Protein AF-A0A2V6Y788-F1 (afdb_monomer_lite)

Foldseek 3Di:
DDAQALQWEWDDDPPDIDRPVVLPSHADHPLLVCLLVPFFQPDFQFADPVVRDTDGLVQADADPVNSATRAHPPPRHRGSVSNLVCSLVPPRRDNVSSVVSVVVSNVVSVVSVVVNVVVVVVVVVVVVVVVVVVVVVVVVVVVD

Secondary structure (DSSP, 8-state):
-PPPPTT--EEEETTEEEEGGGS-TTPPPHHHHHHHHHHSTTS--EEETTTTEEE-GGGSB--TTSS--SB-TTT--B-HHHHHHHHHH-SSS-HHHHHHHHHHHHHHHHHHHHHHHHHHHHHHHHHHHHHHHHHHHHHHHH--

Sequence (144 aa):
MQWITPDDTLAFEGNQVFHLDCNRPRDLSPEERVLLSKYCGGHAVAVCRGCVQDFRQFELGSDSLGNRSHFCPRCRADLTAHLREHLYSCVIVPSQIRVRARAAREAAKRLVKKSSQLRDLADVLMREAEASVAALRETMRRTA

Structure (mmCIF, N/CA/C/O backbone):
data_AF-A0A2V6Y788-F1
#
_entry.id   AF-A0A2V6Y788-F1
#
loop_
_atom_site.group_PDB
_atom_site.id
_atom_site.type_symbol
_atom_site.label_atom_id
_atom_site.label_alt_id
_atom_site.label_comp_id
_atom_site.label_asym_id
_atom_site.label_entity_id
_atom_site.label_seq_id
_atom_site.pdbx_PDB_ins_code
_atom_site.Cartn_x
_atom_site.Cartn_y
_atom_site.Cartn_z
_atom_site.occupancy
_atom_site.B_iso_or_equiv
_atom_site.auth_seq_id
_atom_site.auth_comp_id
_atom_site.auth_asym_id
_atom_site.auth_atom_id
_atom_site.pdbx_PDB_model_num
ATOM 1 N N . MET A 1 1 ? -15.045 8.046 10.761 1.00 35.50 1 MET A N 1
ATOM 2 C CA . MET A 1 1 ? -14.421 6.767 11.168 1.00 35.50 1 MET A CA 1
ATOM 3 C C . MET A 1 1 ? -13.624 6.244 9.982 1.00 35.50 1 MET A C 1
ATOM 5 O O . MET A 1 1 ? -14.190 6.160 8.903 1.00 35.50 1 MET A O 1
ATOM 9 N N . GLN A 1 2 ? -12.318 6.018 10.138 1.00 47.72 2 GLN A N 1
ATOM 10 C CA . GLN A 1 2 ? -11.419 5.578 9.058 1.00 47.72 2 GLN A CA 1
ATOM 11 C C . GLN A 1 2 ? -11.230 4.059 9.126 1.00 47.72 2 GLN A C 1
ATOM 13 O O . GLN A 1 2 ? -10.941 3.529 10.199 1.00 47.72 2 GLN A O 1
ATOM 18 N N . TRP A 1 3 ? -11.396 3.366 8.002 1.00 49.59 3 TRP A N 1
ATOM 19 C CA . TRP A 1 3 ? -11.169 1.926 7.870 1.00 49.59 3 TRP A CA 1
ATOM 20 C C . TRP A 1 3 ? -9.792 1.696 7.251 1.00 49.59 3 TRP A C 1
ATOM 22 O O . TRP A 1 3 ? -9.488 2.262 6.208 1.00 49.59 3 TRP A O 1
ATOM 32 N N . ILE A 1 4 ? -8.962 0.919 7.943 1.00 54.72 4 ILE A N 1
ATOM 33 C CA . ILE A 1 4 ? -7.606 0.552 7.528 1.00 54.72 4 ILE A CA 1
ATOM 34 C C . ILE A 1 4 ? -7.720 -0.845 6.902 1.00 54.72 4 ILE A C 1
ATOM 36 O O . ILE A 1 4 ? -8.147 -1.783 7.577 1.00 54.72 4 ILE A O 1
ATOM 40 N N . THR A 1 5 ? -7.402 -0.990 5.619 1.00 57.88 5 THR A N 1
ATOM 41 C CA . THR A 1 5 ? -7.535 -2.241 4.858 1.00 57.88 5 THR A CA 1
ATOM 42 C C . THR A 1 5 ? -6.197 -2.976 4.716 1.00 57.88 5 THR A C 1
ATOM 44 O O . THR A 1 5 ? -5.151 -2.345 4.728 1.00 57.88 5 THR A O 1
ATOM 47 N N . PRO A 1 6 ? -6.163 -4.311 4.546 1.00 53.25 6 PRO A N 1
ATOM 48 C CA . PRO A 1 6 ? -4.911 -5.080 4.477 1.00 53.25 6 PRO A CA 1
ATOM 49 C C . PRO A 1 6 ? -3.937 -4.689 3.358 1.00 53.25 6 PRO A C 1
ATOM 51 O O . PRO A 1 6 ? -2.783 -5.113 3.400 1.00 53.25 6 PRO A O 1
ATOM 54 N N . ASP A 1 7 ? -4.379 -3.942 2.347 1.00 51.94 7 ASP A N 1
ATOM 55 C CA . ASP A 1 7 ? -3.512 -3.461 1.271 1.00 51.94 7 ASP A CA 1
ATOM 56 C C . ASP A 1 7 ? -2.872 -2.099 1.563 1.00 51.94 7 ASP A C 1
ATOM 58 O O . ASP A 1 7 ? -1.941 -1.710 0.852 1.00 51.94 7 ASP A O 1
ATOM 62 N N . ASP A 1 8 ? -3.270 -1.468 2.666 1.00 59.03 8 ASP A N 1
ATOM 63 C CA . ASP A 1 8 ? -2.800 -0.168 3.112 1.00 59.03 8 ASP A CA 1
ATOM 64 C C . ASP A 1 8 ? -1.307 -0.223 3.514 1.00 59.03 8 ASP A C 1
ATOM 66 O O . ASP A 1 8 ? -0.797 -1.158 4.147 1.00 59.03 8 ASP A O 1
ATOM 70 N N . THR A 1 9 ? -0.572 0.780 3.060 1.00 58.06 9 THR A N 1
ATOM 71 C CA . THR A 1 9 ? 0.825 1.094 3.317 1.00 58.06 9 THR A CA 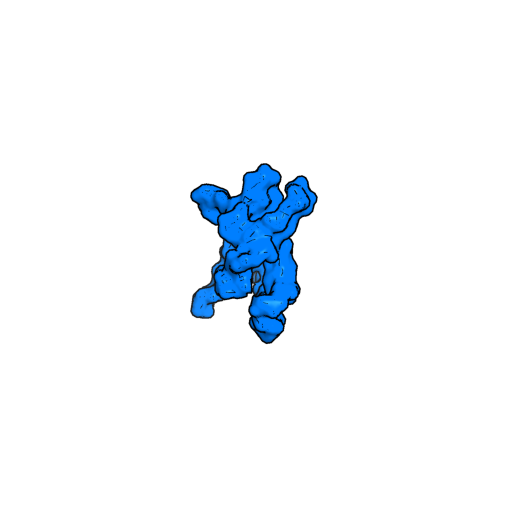1
ATOM 72 C C . THR A 1 9 ? 1.030 1.961 4.579 1.00 58.06 9 THR A C 1
ATOM 74 O O . THR A 1 9 ? 0.866 3.180 4.596 1.00 58.06 9 THR A O 1
ATOM 77 N N . LEU A 1 10 ? 1.575 1.365 5.640 1.00 60.03 10 LEU A N 1
ATOM 78 C CA . LEU A 1 10 ? 2.040 2.120 6.812 1.00 60.03 10 LEU A CA 1
ATOM 79 C C . LEU A 1 10 ? 3.454 2.684 6.620 1.00 60.03 10 LEU A C 1
ATOM 81 O O . LEU A 1 10 ? 4.321 2.006 6.066 1.00 60.03 10 LEU A O 1
ATOM 85 N N . ALA A 1 11 ? 3.702 3.885 7.146 1.00 57.75 11 ALA A N 1
ATOM 86 C CA . ALA A 1 11 ? 5.043 4.429 7.349 1.00 57.75 11 ALA A CA 1
ATOM 87 C C . ALA A 1 11 ? 5.417 4.432 8.831 1.00 57.75 11 ALA A C 1
ATOM 89 O O . ALA A 1 11 ? 4.572 4.652 9.701 1.00 57.75 11 ALA A O 1
ATOM 90 N N . PHE A 1 12 ? 6.706 4.235 9.095 1.00 55.38 12 PHE A N 1
ATOM 91 C CA . PHE A 1 12 ? 7.293 4.301 10.426 1.00 55.38 12 PHE A CA 1
ATOM 92 C C . PHE A 1 12 ? 8.344 5.411 10.443 1.00 55.38 12 PHE A C 1
ATOM 94 O O . PHE A 1 12 ? 9.335 5.331 9.718 1.00 55.38 12 PHE A O 1
ATOM 101 N N . GLU A 1 13 ? 8.137 6.435 11.268 1.00 47.53 13 GLU A N 1
ATOM 102 C CA . GLU A 1 13 ? 9.127 7.487 11.520 1.00 47.53 13 GLU A CA 1
ATOM 103 C C . GLU A 1 13 ? 9.411 7.521 13.027 1.00 47.53 13 GLU A C 1
ATOM 105 O O . GLU A 1 13 ? 8.562 7.885 13.845 1.00 47.53 13 GLU A O 1
ATOM 110 N N . GLY A 1 14 ? 10.592 7.037 13.421 1.00 67.69 14 GLY A N 1
ATOM 111 C CA . GLY A 1 14 ? 10.940 6.854 14.831 1.00 67.69 14 GLY A CA 1
ATOM 112 C C . GLY A 1 14 ? 9.982 5.893 15.550 1.00 67.69 14 GLY A C 1
ATOM 113 O O . GLY A 1 14 ? 9.879 4.727 15.177 1.00 67.69 14 GLY A O 1
ATOM 114 N N . ASN A 1 15 ? 9.295 6.383 16.589 1.00 60.84 15 ASN A N 1
ATOM 115 C CA . ASN A 1 15 ? 8.329 5.610 17.386 1.00 60.84 15 ASN A CA 1
ATOM 116 C C . ASN A 1 15 ? 6.863 5.857 16.974 1.00 60.84 15 ASN A C 1
ATOM 118 O O . ASN A 1 15 ? 5.942 5.468 17.692 1.00 60.84 15 ASN A O 1
ATOM 122 N N . GLN A 1 16 ? 6.635 6.554 15.857 1.00 41.25 16 GLN A N 1
ATOM 123 C CA . GLN A 1 16 ? 5.304 6.896 15.367 1.00 41.25 16 GLN A CA 1
ATOM 124 C C . GLN A 1 16 ? 4.954 6.055 14.137 1.00 41.25 16 GLN A C 1
ATOM 126 O O . GLN A 1 16 ? 5.766 5.875 13.227 1.00 41.25 16 GLN A O 1
ATOM 131 N N . VAL A 1 17 ? 3.728 5.527 14.132 1.00 58.47 17 VAL A N 1
ATOM 132 C CA . VAL A 1 17 ? 3.160 4.768 13.013 1.00 58.47 17 VAL A CA 1
ATOM 133 C C . VAL A 1 17 ? 2.141 5.653 12.313 1.00 58.47 17 VAL A C 1
ATOM 135 O O . VAL A 1 17 ? 1.136 6.038 12.911 1.00 58.47 17 VAL A O 1
ATOM 138 N N . PHE A 1 18 ? 2.389 5.949 11.043 1.00 56.09 18 PHE A N 1
ATOM 139 C CA . PHE A 1 18 ? 1.498 6.738 10.205 1.00 56.09 18 PHE A CA 1
ATOM 140 C C . PHE A 1 18 ? 0.779 5.831 9.217 1.00 56.09 18 PHE A C 1
ATOM 142 O O . PHE A 1 18 ? 1.397 5.041 8.501 1.00 56.09 18 PHE A O 1
ATOM 149 N N . HIS A 1 19 ? -0.541 5.973 9.150 1.00 57.88 19 HIS A N 1
ATOM 150 C CA . HIS A 1 19 ? -1.333 5.396 8.076 1.00 57.88 19 HIS A CA 1
ATOM 151 C C . HIS A 1 19 ? -1.218 6.305 6.849 1.00 57.88 19 HIS A C 1
ATOM 153 O O . HIS A 1 19 ? -1.890 7.337 6.787 1.00 57.88 19 HIS A O 1
ATOM 159 N N . LEU A 1 20 ? -0.348 5.969 5.886 1.00 52.16 20 LEU A N 1
ATOM 160 C CA . LEU A 1 20 ? -0.217 6.776 4.662 1.00 52.16 20 LEU A CA 1
ATOM 161 C C . LEU A 1 20 ? -1.493 6.701 3.808 1.00 52.16 20 LEU A C 1
ATOM 163 O O . LEU A 1 20 ? -1.763 7.579 2.986 1.00 52.16 20 LEU A O 1
ATOM 167 N N . ASP A 1 21 ? -2.315 5.682 4.040 1.00 51.34 21 ASP A N 1
ATOM 168 C CA . ASP A 1 21 ? -3.497 5.373 3.249 1.00 51.34 21 ASP A CA 1
ATOM 169 C C . ASP A 1 21 ? -4.774 6.044 3.725 1.00 51.34 21 ASP A C 1
ATOM 171 O O . ASP A 1 21 ? -5.812 5.874 3.089 1.00 51.34 21 ASP A O 1
ATOM 175 N N . CYS A 1 22 ? -4.713 6.908 4.746 1.00 50.88 22 CYS A N 1
ATOM 176 C CA . CYS A 1 22 ? -5.837 7.808 5.023 1.00 50.88 22 CYS A CA 1
ATOM 177 C C . CYS A 1 22 ? -6.144 8.711 3.808 1.00 50.88 22 CYS A C 1
ATOM 179 O O . CYS A 1 22 ? -7.210 9.319 3.770 1.00 50.88 22 CYS A O 1
ATOM 181 N N . ASN A 1 23 ? -5.247 8.749 2.808 1.00 43.34 23 ASN A N 1
ATOM 182 C CA . ASN A 1 23 ? -5.496 9.312 1.483 1.00 43.34 23 ASN A CA 1
ATOM 183 C C . ASN A 1 23 ? -5.150 8.382 0.287 1.00 43.34 23 ASN A C 1
ATOM 185 O O . ASN A 1 23 ? -5.467 8.759 -0.842 1.00 43.34 23 ASN A O 1
ATOM 189 N N . ARG A 1 24 ? -4.463 7.227 0.460 1.00 56.28 24 ARG A N 1
ATOM 190 C CA . ARG A 1 24 ? -3.840 6.454 -0.659 1.00 56.28 24 ARG A CA 1
ATOM 191 C C . ARG A 1 24 ? -3.611 4.930 -0.450 1.00 56.28 24 ARG A C 1
ATOM 193 O O . ARG A 1 24 ? -2.466 4.498 -0.562 1.00 56.28 24 ARG A O 1
ATOM 200 N N . PRO A 1 25 ? -4.662 4.099 -0.313 1.00 51.25 25 PRO A N 1
ATOM 201 C CA . PRO A 1 25 ? -4.638 2.642 -0.009 1.00 51.25 25 PRO A CA 1
ATOM 202 C C . PRO A 1 25 ? -3.856 1.699 -0.940 1.00 51.25 25 PRO A C 1
ATOM 204 O O . PRO A 1 25 ? -3.956 0.480 -0.828 1.00 51.25 25 PRO A O 1
ATOM 207 N N . ARG A 1 26 ? -3.107 2.212 -1.919 1.00 62.69 26 ARG A N 1
ATOM 208 C CA . ARG A 1 26 ? -2.389 1.391 -2.909 1.00 62.69 26 ARG A CA 1
ATOM 209 C C . ARG A 1 26 ? -0.977 1.861 -3.214 1.00 62.69 26 ARG A C 1
ATOM 211 O O . ARG A 1 26 ? -0.274 1.161 -3.945 1.00 62.69 26 ARG A O 1
ATOM 218 N N . ASP A 1 27 ? -0.551 2.987 -2.647 1.00 75.06 27 ASP A N 1
ATOM 219 C CA . ASP A 1 27 ? 0.716 3.633 -2.991 1.00 75.06 27 ASP A CA 1
ATOM 220 C C . ASP A 1 27 ? 1.931 2.799 -2.530 1.00 75.06 27 ASP A C 1
ATOM 222 O O . ASP A 1 27 ? 1.816 1.863 -1.728 1.00 75.06 27 ASP A O 1
ATOM 226 N N . LEU A 1 28 ? 3.113 3.102 -3.062 1.00 80.00 28 LEU A N 1
ATOM 227 C CA . LEU A 1 28 ? 4.364 2.468 -2.644 1.00 80.00 28 LEU A CA 1
ATOM 228 C C . LEU A 1 28 ? 4.718 2.846 -1.197 1.00 80.00 28 LEU A C 1
ATOM 230 O O . LEU A 1 28 ? 4.529 4.004 -0.804 1.00 80.00 28 LEU A O 1
ATOM 234 N N . SER A 1 29 ? 5.276 1.895 -0.436 1.00 79.38 29 SER A N 1
ATOM 235 C CA . SER A 1 29 ? 5.842 2.155 0.898 1.00 79.38 29 SER A CA 1
ATOM 236 C C . SER A 1 29 ? 7.038 3.102 0.841 1.00 79.38 29 SER A C 1
ATOM 238 O O . SER A 1 29 ? 7.663 3.229 -0.215 1.00 79.38 29 SER A O 1
ATOM 240 N N . PRO A 1 30 ? 7.387 3.778 1.950 1.00 79.62 30 PRO A N 1
ATOM 241 C CA . PRO A 1 30 ? 8.583 4.615 2.000 1.00 79.62 30 PRO A CA 1
ATOM 242 C C . PRO A 1 30 ? 9.835 3.863 1.536 1.00 79.62 30 PRO A C 1
ATOM 244 O O . PRO A 1 30 ? 10.606 4.373 0.724 1.00 79.62 30 PRO A O 1
ATOM 247 N N . GLU A 1 31 ? 9.995 2.613 1.971 1.00 83.81 31 GLU A N 1
ATOM 248 C CA . GLU A 1 31 ? 11.090 1.741 1.553 1.00 83.81 31 GLU A CA 1
ATOM 249 C C . GLU A 1 31 ? 11.018 1.452 0.051 1.00 83.81 31 GLU A C 1
ATOM 251 O O . GLU A 1 31 ? 12.016 1.609 -0.648 1.00 83.81 31 GLU A O 1
ATOM 256 N N . GLU A 1 32 ? 9.843 1.088 -0.470 1.00 88.25 32 GLU A N 1
ATOM 257 C CA 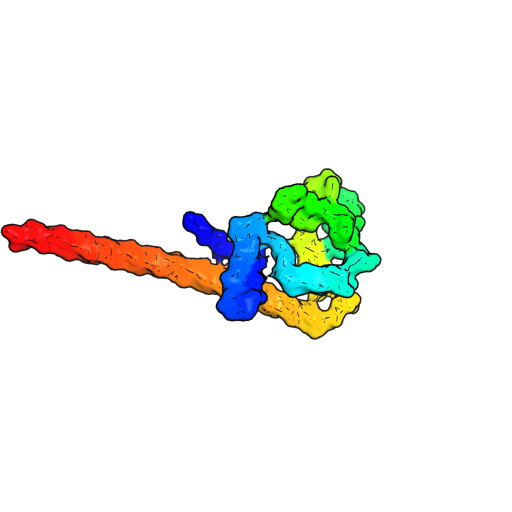. GLU A 1 32 ? 9.634 0.842 -1.902 1.00 88.25 32 GLU A CA 1
ATOM 258 C C . GLU A 1 32 ? 9.987 2.078 -2.751 1.00 88.25 32 GLU A C 1
ATOM 260 O O . GLU A 1 32 ? 10.656 1.946 -3.776 1.00 88.25 32 GLU A O 1
ATOM 265 N N . ARG A 1 33 ? 9.618 3.287 -2.306 1.00 87.25 33 ARG A N 1
ATOM 266 C CA . ARG A 1 33 ? 9.941 4.550 -2.997 1.00 87.25 33 ARG A CA 1
ATOM 267 C C . ARG A 1 33 ? 11.436 4.835 -3.016 1.00 87.25 33 ARG A C 1
ATOM 269 O O . ARG A 1 33 ? 11.967 5.239 -4.051 1.00 87.25 33 ARG A O 1
ATOM 276 N N . VAL A 1 34 ? 12.119 4.610 -1.893 1.00 87.75 34 VAL A N 1
ATOM 277 C CA . VAL A 1 34 ? 13.577 4.764 -1.809 1.00 87.75 34 VAL A CA 1
ATOM 278 C C . VAL A 1 34 ? 14.268 3.783 -2.753 1.00 87.75 34 VAL A C 1
ATOM 280 O O . VAL A 1 34 ? 15.193 4.173 -3.463 1.00 87.75 34 VAL A O 1
ATOM 283 N N . LEU A 1 35 ? 13.810 2.530 -2.814 1.00 89.81 35 LEU A N 1
ATOM 284 C CA . LEU A 1 35 ? 14.379 1.534 -3.723 1.00 89.81 35 LEU A CA 1
ATOM 285 C C . LEU A 1 35 ? 14.143 1.875 -5.191 1.00 89.81 35 LEU A C 1
ATOM 287 O O . LEU A 1 35 ? 15.070 1.750 -5.993 1.00 89.81 35 LEU A O 1
ATOM 291 N N . LEU A 1 36 ? 12.939 2.338 -5.529 1.00 89.31 36 LEU A N 1
ATOM 292 C CA . LEU A 1 36 ? 12.603 2.764 -6.883 1.00 89.31 36 LEU A CA 1
ATOM 293 C C . LEU A 1 36 ? 13.521 3.908 -7.333 1.00 89.31 36 LEU A C 1
ATOM 295 O O . LEU A 1 36 ? 14.177 3.791 -8.363 1.00 89.31 36 LEU A O 1
ATOM 299 N N . SER A 1 37 ? 13.653 4.942 -6.498 1.00 87.12 37 SER A N 1
ATOM 300 C CA . SER A 1 37 ? 14.512 6.100 -6.768 1.00 87.12 37 SER A CA 1
ATOM 301 C C . SER A 1 37 ? 15.995 5.722 -6.876 1.00 87.12 37 SER A C 1
ATOM 303 O O . SER A 1 37 ? 16.688 6.141 -7.800 1.00 87.12 37 SER A O 1
ATOM 305 N N . LYS A 1 38 ? 16.492 4.882 -5.958 1.00 91.25 38 LYS A N 1
ATOM 306 C CA . LYS A 1 38 ? 17.921 4.557 -5.854 1.00 91.25 38 LYS A CA 1
ATOM 307 C C . LYS A 1 38 ? 18.410 3.572 -6.915 1.00 91.25 38 LYS A C 1
ATOM 309 O O . LYS A 1 38 ? 19.534 3.707 -7.386 1.00 91.25 38 LYS A O 1
ATOM 314 N N . TYR A 1 39 ? 17.609 2.559 -7.242 1.00 90.31 39 TYR A N 1
ATOM 315 C CA . TYR A 1 39 ? 18.046 1.441 -8.086 1.00 90.31 39 TYR A CA 1
ATOM 316 C C . TYR A 1 39 ? 17.345 1.389 -9.443 1.00 90.31 39 TYR A C 1
ATOM 318 O O . TYR A 1 39 ? 17.863 0.743 -10.350 1.00 90.31 39 TYR A O 1
ATOM 326 N N . CYS A 1 40 ? 16.180 2.028 -9.597 1.00 91.19 40 CYS A N 1
ATOM 327 C CA . CYS A 1 40 ? 15.305 1.790 -10.745 1.00 91.19 40 CYS A CA 1
ATOM 328 C C . CYS A 1 40 ? 15.005 3.018 -11.613 1.00 91.19 40 CYS A C 1
ATOM 330 O O . CYS A 1 40 ? 14.203 2.932 -12.538 1.00 91.19 40 CYS A O 1
ATOM 332 N N . GLY A 1 41 ? 15.674 4.150 -11.381 1.00 85.62 41 GLY A N 1
ATOM 333 C CA . GLY A 1 41 ? 15.465 5.359 -12.185 1.00 85.62 41 GLY A CA 1
ATOM 334 C C . GLY A 1 41 ? 15.912 5.239 -13.652 1.00 85.62 41 GLY A C 1
ATOM 335 O O . GLY A 1 41 ? 15.437 5.991 -14.501 1.00 85.62 41 GLY A O 1
ATOM 336 N N . GLY A 1 42 ? 16.817 4.305 -13.964 1.00 86.88 42 GLY A N 1
ATOM 337 C CA . GLY A 1 42 ? 17.455 4.189 -15.281 1.00 86.88 42 GLY A CA 1
ATOM 338 C C . GLY A 1 42 ? 16.749 3.282 -16.294 1.00 86.88 42 GLY A C 1
ATOM 339 O O . GLY A 1 42 ? 17.144 3.276 -17.460 1.00 86.88 42 GLY A O 1
ATOM 340 N N . HIS A 1 43 ? 15.729 2.521 -15.892 1.00 90.81 43 HIS A N 1
ATOM 341 C CA . HIS A 1 43 ? 15.116 1.490 -16.738 1.00 90.81 43 HIS A CA 1
ATOM 342 C C . HIS A 1 43 ? 13.591 1.440 -16.608 1.00 90.81 43 HIS A C 1
ATOM 344 O O . HIS A 1 43 ? 12.988 2.159 -15.813 1.00 90.81 43 HIS A O 1
ATOM 350 N N . ALA A 1 44 ? 12.960 0.620 -17.449 1.00 91.75 44 ALA A N 1
ATOM 351 C CA . ALA A 1 44 ? 11.517 0.420 -17.437 1.00 91.75 44 ALA A CA 1
ATOM 352 C C . ALA A 1 44 ? 11.074 -0.295 -16.152 1.00 91.75 44 ALA A C 1
ATOM 354 O O . ALA A 1 44 ? 11.505 -1.412 -15.866 1.00 91.75 44 ALA A O 1
ATOM 355 N N . VAL A 1 45 ? 10.202 0.356 -15.386 1.00 90.62 45 VAL A N 1
ATOM 356 C CA . VAL A 1 45 ? 9.754 -0.110 -14.064 1.00 90.62 45 VAL A CA 1
ATOM 357 C C . VAL A 1 45 ? 8.298 -0.553 -14.047 1.00 90.62 45 VAL A C 1
ATOM 359 O O . VAL A 1 45 ? 7.892 -1.272 -13.140 1.00 90.62 45 VAL A O 1
ATOM 362 N N . ALA A 1 46 ? 7.498 -0.130 -15.025 1.00 90.31 46 ALA A N 1
ATOM 363 C CA . ALA A 1 46 ? 6.091 -0.485 -15.105 1.00 90.31 46 ALA A CA 1
ATOM 364 C C . ALA A 1 46 ? 5.651 -0.690 -16.551 1.00 90.31 46 ALA A C 1
ATOM 366 O O . ALA A 1 46 ? 6.043 0.065 -17.437 1.00 90.31 46 ALA A O 1
ATOM 367 N N . VAL A 1 47 ? 4.768 -1.667 -16.750 1.00 90.44 47 VAL A N 1
ATOM 368 C CA . VAL A 1 47 ? 4.118 -1.933 -18.035 1.00 90.44 47 VAL A CA 1
ATOM 369 C C . VAL A 1 47 ? 2.646 -1.580 -17.913 1.00 90.44 47 VAL A C 1
ATOM 371 O O . VAL A 1 47 ? 1.933 -2.109 -17.058 1.00 90.44 47 VAL A O 1
ATOM 374 N N . CYS A 1 48 ? 2.163 -0.698 -18.781 1.00 90.56 48 CYS A N 1
ATOM 375 C CA . CYS A 1 48 ? 0.735 -0.448 -18.890 1.00 90.56 48 CYS A CA 1
ATOM 376 C C . CYS A 1 48 ? 0.105 -1.449 -19.855 1.00 90.56 48 CYS A C 1
ATOM 378 O O . CYS A 1 48 ? 0.275 -1.321 -21.063 1.00 90.56 48 CYS A O 1
ATOM 380 N N . ARG A 1 49 ? -0.693 -2.398 -19.353 1.00 86.88 49 ARG A N 1
ATOM 381 C CA . ARG A 1 49 ? -1.384 -3.385 -20.207 1.00 86.88 49 ARG A CA 1
ATOM 382 C C . ARG A 1 49 ? -2.392 -2.758 -21.176 1.00 86.88 49 ARG A C 1
ATOM 384 O O . ARG A 1 49 ? -2.583 -3.281 -22.263 1.00 86.88 49 ARG A O 1
ATOM 391 N N . GLY A 1 50 ? -3.009 -1.635 -20.801 1.00 86.06 50 GLY A N 1
ATOM 392 C CA . GLY A 1 50 ? -3.971 -0.931 -21.658 1.00 86.06 50 GLY A CA 1
ATOM 393 C C . GLY A 1 50 ? -3.322 -0.149 -22.803 1.00 86.06 50 GLY A C 1
ATOM 394 O O . GLY A 1 50 ? -3.942 0.045 -23.840 1.00 86.06 50 GLY A O 1
ATOM 395 N N . CYS A 1 51 ? -2.076 0.295 -22.627 1.00 89.69 51 CYS A N 1
ATOM 396 C CA . CYS A 1 51 ? -1.333 1.032 -23.655 1.00 89.69 51 CYS A CA 1
ATOM 397 C C . CYS A 1 51 ? -0.220 0.205 -24.304 1.00 89.69 51 CYS A C 1
ATOM 399 O O . CYS A 1 51 ? 0.412 0.699 -25.230 1.00 89.69 51 CYS A O 1
ATOM 401 N N . VAL A 1 52 ? 0.020 -1.011 -23.798 1.00 88.62 52 VAL A N 1
ATOM 402 C CA . VAL A 1 52 ? 1.105 -1.928 -24.180 1.00 88.62 52 VAL A CA 1
ATOM 403 C C . VAL A 1 52 ? 2.439 -1.184 -24.270 1.00 88.62 52 VAL A C 1
ATOM 405 O O . VAL A 1 52 ? 3.149 -1.232 -25.268 1.00 88.62 52 VAL A O 1
ATOM 408 N N . GLN A 1 53 ? 2.726 -0.407 -23.227 1.00 88.88 53 GLN A N 1
ATOM 409 C CA . GLN A 1 53 ? 3.878 0.482 -23.195 1.00 88.88 53 GLN A 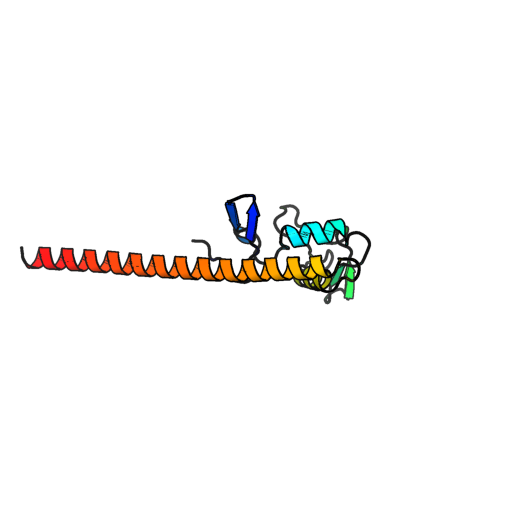CA 1
ATOM 410 C C . GLN A 1 53 ? 4.582 0.395 -21.847 1.00 88.88 53 GLN A C 1
ATOM 412 O O . GLN A 1 53 ? 3.936 0.405 -20.791 1.00 88.88 53 GLN A O 1
ATOM 417 N N . ASP A 1 54 ? 5.906 0.342 -21.928 1.00 90.75 54 ASP A N 1
ATOM 418 C CA . ASP A 1 54 ? 6.815 0.370 -20.797 1.00 90.75 54 ASP A CA 1
ATOM 419 C C . ASP A 1 54 ? 7.114 1.814 -20.401 1.00 90.75 54 ASP A C 1
ATOM 421 O O . ASP A 1 54 ? 7.286 2.686 -21.254 1.00 90.75 54 ASP A O 1
ATOM 425 N N . PHE A 1 55 ? 7.182 2.056 -19.097 1.00 90.25 55 PHE A N 1
ATOM 426 C CA . PHE A 1 55 ? 7.441 3.369 -18.526 1.00 90.25 55 PHE A CA 1
ATOM 427 C C . PHE A 1 55 ? 8.556 3.300 -17.487 1.00 90.25 55 PHE A C 1
ATOM 429 O O . PHE A 1 55 ? 8.620 2.385 -16.655 1.00 90.25 55 PHE A O 1
ATOM 436 N N . ARG A 1 56 ? 9.419 4.312 -17.506 1.00 90.50 56 ARG A N 1
ATOM 437 C CA . ARG A 1 56 ? 10.361 4.641 -16.433 1.00 90.50 56 ARG A CA 1
ATOM 438 C C . ARG A 1 56 ? 9.640 5.388 -15.318 1.00 90.50 56 ARG A C 1
ATOM 440 O O . ARG A 1 56 ? 8.585 5.978 -15.529 1.00 90.50 56 ARG A O 1
ATOM 447 N N . GLN A 1 57 ? 10.249 5.436 -14.134 1.00 86.31 57 GLN A N 1
ATOM 448 C CA . GLN A 1 57 ? 9.659 6.094 -12.964 1.00 86.31 57 GLN A CA 1
ATOM 449 C C . GLN A 1 57 ? 9.233 7.545 -13.244 1.00 86.31 57 GLN A C 1
ATOM 451 O O . GLN A 1 57 ? 8.147 7.948 -12.838 1.00 86.31 57 GLN A O 1
ATOM 456 N N . PHE A 1 58 ? 10.074 8.315 -13.940 1.00 84.12 58 PHE A N 1
ATOM 457 C CA . PHE A 1 58 ? 9.836 9.734 -14.231 1.00 84.12 58 PHE A CA 1
ATOM 458 C C . PHE A 1 58 ? 8.807 9.976 -15.343 1.00 84.12 58 PHE A C 1
ATOM 460 O O . PHE A 1 58 ? 8.336 11.095 -15.503 1.00 84.12 58 PHE A O 1
ATOM 467 N N . GLU A 1 59 ? 8.458 8.941 -16.111 1.00 87.81 59 GLU A N 1
ATOM 468 C CA . GLU A 1 59 ? 7.465 9.020 -17.191 1.00 87.81 59 GLU A CA 1
ATOM 469 C C . GLU A 1 59 ? 6.043 8.742 -16.686 1.00 87.81 59 GLU A C 1
ATOM 471 O O . GLU A 1 59 ? 5.065 8.905 -17.419 1.00 87.81 59 GLU A O 1
ATOM 476 N N . LEU A 1 60 ? 5.914 8.302 -15.434 1.00 87.31 60 LEU A N 1
ATOM 477 C CA . LEU A 1 60 ? 4.627 8.020 -14.828 1.00 87.31 60 LEU A CA 1
ATOM 478 C C . LEU A 1 60 ? 3.926 9.307 -14.401 1.00 87.31 60 LEU A C 1
ATOM 480 O O . LEU A 1 60 ? 4.505 10.197 -13.779 1.00 87.31 60 LEU A O 1
ATOM 484 N N . GLY A 1 61 ? 2.632 9.361 -14.697 1.00 81.88 61 GLY A N 1
ATOM 485 C CA . GLY A 1 61 ? 1.764 10.453 -14.302 1.00 81.88 61 GLY A CA 1
ATOM 486 C C . GLY A 1 61 ? 1.637 10.543 -12.785 1.00 81.88 61 GLY A C 1
ATOM 487 O O . GLY A 1 61 ? 1.508 9.535 -12.082 1.00 81.88 61 GLY A O 1
ATOM 488 N N . SER A 1 62 ? 1.632 11.780 -12.305 1.00 79.25 62 SER A N 1
ATOM 489 C CA . SER A 1 62 ? 1.257 12.135 -10.943 1.00 79.25 62 SER A CA 1
ATOM 490 C C . SER A 1 62 ? 0.133 13.160 -11.019 1.00 79.25 62 SER A C 1
ATOM 492 O O . SER A 1 62 ? 0.149 14.045 -11.872 1.00 79.25 62 SER A O 1
ATOM 494 N N . ASP A 1 63 ? -0.868 13.010 -10.167 1.00 69.75 63 ASP A N 1
ATOM 495 C CA . ASP A 1 63 ? -1.941 13.981 -10.025 1.00 69.75 63 ASP A CA 1
ATOM 496 C C . ASP A 1 63 ? -1.385 15.273 -9.409 1.00 69.75 63 ASP A C 1
ATOM 498 O O . ASP A 1 63 ? -0.543 15.232 -8.508 1.00 69.75 63 ASP A O 1
ATOM 502 N N . SER A 1 64 ? -1.845 16.424 -9.895 1.00 55.84 64 SER A N 1
ATOM 503 C CA . SER A 1 64 ? -1.361 17.755 -9.507 1.00 55.84 64 SER A CA 1
ATOM 504 C C . SER A 1 64 ? -1.661 18.093 -8.046 1.00 55.84 64 SER A C 1
ATOM 506 O O . SER A 1 64 ? -0.954 18.891 -7.438 1.00 55.84 64 SER A O 1
ATOM 508 N N . LEU A 1 65 ? -2.654 17.429 -7.449 1.00 58.19 65 LEU A N 1
ATOM 509 C CA . LEU A 1 65 ? -2.949 17.496 -6.014 1.00 58.19 65 LEU A CA 1
ATOM 510 C C . LEU A 1 65 ? -2.028 16.598 -5.171 1.00 58.19 65 LEU A C 1
ATOM 512 O O . LEU A 1 65 ? -2.239 16.426 -3.973 1.00 58.19 65 LEU A O 1
ATOM 516 N N . GLY A 1 66 ? -1.050 15.946 -5.801 1.00 56.81 66 GLY A N 1
ATOM 517 C CA . GLY A 1 66 ? -0.115 15.014 -5.190 1.00 56.81 66 GLY A CA 1
ATOM 518 C C . GLY A 1 66 ? -0.738 13.675 -4.813 1.00 56.81 66 GLY A C 1
ATOM 519 O O . GLY A 1 66 ? 0.011 12.721 -4.659 1.00 56.81 66 GLY A O 1
ATOM 520 N N . ASN A 1 67 ? -2.069 13.581 -4.685 1.00 56.81 67 ASN A N 1
ATOM 521 C CA . ASN A 1 67 ? -2.830 12.480 -4.073 1.00 56.81 67 ASN A CA 1
ATOM 522 C C . ASN A 1 67 ? -2.750 11.127 -4.781 1.00 56.81 67 ASN A C 1
ATOM 524 O O . ASN A 1 67 ? -3.192 10.119 -4.237 1.00 56.81 67 ASN A O 1
ATOM 528 N N . ARG A 1 68 ? -2.184 11.092 -5.979 1.00 64.75 68 ARG A N 1
ATOM 529 C CA . ARG A 1 68 ? -2.163 9.929 -6.850 1.00 64.75 68 ARG A CA 1
ATOM 530 C C . ARG A 1 68 ? -0.853 9.952 -7.642 1.00 64.75 68 ARG A C 1
ATOM 532 O O . ARG A 1 68 ? -0.691 10.780 -8.526 1.00 64.75 68 ARG A O 1
ATOM 539 N N . SER A 1 69 ? 0.070 9.042 -7.340 1.00 75.19 69 SER A N 1
ATOM 540 C CA . SER A 1 69 ? 1.321 8.811 -8.080 1.00 75.19 69 SER A CA 1
ATOM 541 C C . SER A 1 69 ? 1.267 7.508 -8.885 1.00 75.19 69 SER A C 1
ATOM 543 O O . SER A 1 69 ? 0.491 6.613 -8.569 1.00 75.19 69 SER A O 1
ATOM 545 N N . HIS A 1 70 ? 2.125 7.393 -9.903 1.00 84.38 70 HIS A N 1
ATOM 546 C CA . HIS A 1 70 ? 2.374 6.149 -10.647 1.00 84.38 70 HIS A CA 1
ATOM 547 C C . HIS A 1 70 ? 1.278 5.715 -11.634 1.00 84.38 70 HIS A C 1
ATOM 549 O O . HIS A 1 70 ? 1.065 4.523 -11.863 1.00 84.38 70 HIS A O 1
ATOM 555 N N . PHE A 1 71 ? 0.606 6.676 -12.265 1.00 87.00 71 PHE A N 1
ATOM 556 C CA . PHE A 1 71 ? -0.418 6.393 -13.269 1.00 87.00 71 PHE A CA 1
ATOM 557 C C . PHE A 1 71 ? 0.168 6.335 -14.675 1.00 87.00 71 PHE A C 1
ATOM 559 O O . PHE A 1 71 ? 1.124 7.035 -15.004 1.00 87.00 71 PHE A O 1
ATOM 566 N N . CYS A 1 72 ? -0.452 5.549 -15.551 1.00 87.62 72 CYS A N 1
ATOM 567 C CA . CYS A 1 72 ? -0.164 5.647 -16.973 1.00 87.62 72 CYS A CA 1
ATOM 568 C C . CYS A 1 72 ? -0.544 7.055 -17.475 1.00 87.62 72 CYS A C 1
ATOM 570 O O . CYS A 1 72 ? -1.703 7.449 -17.320 1.00 87.62 72 CYS A O 1
ATOM 572 N N . PRO A 1 73 ? 0.358 7.800 -18.139 1.00 86.38 73 PRO A N 1
ATOM 573 C CA . PRO A 1 73 ? 0.052 9.145 -18.633 1.00 86.38 73 PRO A CA 1
ATOM 574 C C . PRO A 1 73 ? -1.048 9.172 -19.708 1.00 86.38 73 PRO A C 1
ATOM 576 O O . PRO A 1 73 ? -1.656 10.212 -19.937 1.00 86.38 73 PRO A O 1
ATOM 579 N N . ARG A 1 74 ? -1.330 8.033 -20.358 1.00 86.81 74 ARG A N 1
ATOM 580 C CA . ARG A 1 74 ? -2.301 7.934 -21.460 1.00 86.81 74 ARG A CA 1
ATOM 581 C C . ARG A 1 74 ? -3.688 7.509 -20.976 1.00 86.81 74 ARG A C 1
ATOM 583 O O . ARG A 1 74 ? -4.653 8.236 -21.169 1.00 86.81 74 ARG A O 1
ATOM 590 N N . CYS A 1 75 ? -3.792 6.345 -20.331 1.00 88.31 75 CYS A N 1
ATOM 591 C CA . CYS A 1 75 ? -5.081 5.788 -19.892 1.00 88.31 75 CYS A CA 1
ATOM 592 C C . CYS A 1 75 ? -5.391 6.013 -18.406 1.00 88.31 75 CYS A C 1
ATOM 594 O O . CYS A 1 75 ? -6.438 5.582 -17.934 1.00 88.31 75 CYS A O 1
ATOM 596 N N . ARG A 1 76 ? -4.482 6.650 -17.651 1.00 84.75 76 ARG A N 1
ATOM 597 C CA . ARG A 1 76 ? -4.590 6.856 -16.196 1.00 84.75 76 ARG A CA 1
ATOM 598 C C . ARG A 1 76 ? -4.818 5.576 -15.384 1.00 84.75 76 ARG A C 1
ATOM 600 O O . ARG A 1 76 ? -5.314 5.643 -14.264 1.00 84.75 76 ARG A O 1
ATOM 607 N N . ALA A 1 77 ? -4.434 4.416 -15.917 1.00 85.56 77 ALA A N 1
ATOM 608 C CA . ALA A 1 77 ? -4.403 3.178 -15.148 1.00 85.56 77 ALA A CA 1
ATOM 609 C C . ALA A 1 77 ? -3.375 3.284 -14.011 1.00 85.56 77 ALA A C 1
ATOM 611 O O . ALA A 1 77 ? -2.281 3.807 -14.222 1.00 85.56 77 ALA A O 1
ATOM 612 N N . ASP A 1 78 ? -3.725 2.780 -12.829 1.00 86.12 78 ASP A N 1
ATOM 613 C CA . ASP A 1 78 ? -2.815 2.676 -11.684 1.00 86.12 78 ASP A CA 1
ATOM 614 C C . ASP A 1 78 ? -1.773 1.579 -11.950 1.00 86.12 78 ASP A C 1
ATOM 616 O O . ASP A 1 78 ? -2.119 0.408 -12.134 1.00 86.12 78 ASP A O 1
ATOM 620 N N . LEU A 1 79 ? -0.493 1.958 -11.993 1.00 88.50 79 LEU A N 1
ATOM 621 C CA . LEU A 1 79 ? 0.615 1.037 -12.246 1.00 88.50 79 LEU A CA 1
ATOM 622 C C . LEU A 1 79 ? 1.380 0.665 -10.973 1.00 88.50 79 LEU A C 1
ATOM 624 O O . LEU A 1 79 ? 2.398 -0.021 -11.052 1.00 88.50 79 LEU A O 1
ATOM 628 N N . THR A 1 80 ? 0.885 1.037 -9.792 1.00 87.31 80 THR A N 1
ATOM 629 C CA . THR A 1 80 ? 1.595 0.810 -8.529 1.00 87.31 80 THR A CA 1
ATOM 630 C C . THR A 1 80 ? 1.847 -0.672 -8.243 1.00 87.31 80 THR A C 1
ATOM 632 O O . THR A 1 80 ? 2.912 -1.044 -7.752 1.00 87.31 80 THR A O 1
ATOM 635 N N . ALA A 1 81 ? 0.904 -1.550 -8.598 1.00 86.12 81 ALA A N 1
ATOM 636 C CA . ALA A 1 81 ? 1.093 -2.996 -8.470 1.00 86.12 81 ALA A CA 1
ATOM 637 C C . ALA A 1 81 ? 2.232 -3.517 -9.368 1.00 86.12 81 ALA A C 1
ATOM 639 O O . ALA A 1 81 ? 3.050 -4.311 -8.909 1.00 86.12 81 ALA A O 1
ATOM 640 N N . HIS A 1 82 ? 2.324 -3.017 -10.604 1.00 89.00 82 HIS A N 1
ATOM 641 C CA . HIS A 1 82 ? 3.385 -3.388 -11.544 1.00 89.00 82 HIS A CA 1
ATOM 642 C C . HIS A 1 82 ? 4.749 -2.863 -11.078 1.00 89.00 82 HIS A C 1
ATOM 644 O O . HIS A 1 82 ? 5.729 -3.600 -11.110 1.00 89.00 82 HIS A O 1
ATOM 650 N N . LEU A 1 83 ? 4.809 -1.630 -10.557 1.00 89.69 83 LEU A N 1
ATOM 651 C CA . LEU A 1 83 ? 6.024 -1.090 -9.934 1.00 89.69 83 LEU A CA 1
ATOM 652 C C . LEU A 1 83 ? 6.505 -1.955 -8.770 1.00 89.69 83 LEU A C 1
ATOM 654 O O . LEU A 1 83 ? 7.697 -2.213 -8.623 1.00 89.69 83 LEU A O 1
ATOM 658 N N . ARG A 1 84 ? 5.579 -2.411 -7.926 1.00 90.56 84 ARG A N 1
ATOM 659 C CA . ARG A 1 84 ? 5.911 -3.257 -6.780 1.00 90.56 84 ARG A CA 1
ATOM 660 C C . ARG A 1 84 ? 6.436 -4.624 -7.210 1.00 90.56 84 ARG A C 1
ATOM 662 O O . ARG A 1 84 ? 7.442 -5.089 -6.681 1.00 90.56 84 ARG A O 1
ATOM 669 N N . GLU A 1 85 ? 5.782 -5.247 -8.185 1.00 90.31 85 GLU A N 1
ATOM 670 C CA . GLU A 1 85 ? 6.247 -6.499 -8.785 1.00 90.31 85 GLU A CA 1
ATOM 671 C C . GLU A 1 85 ? 7.651 -6.342 -9.382 1.00 90.31 85 GLU A C 1
ATOM 673 O O . GLU A 1 85 ? 8.530 -7.177 -9.141 1.00 90.31 85 GLU A O 1
ATOM 678 N N . HIS A 1 86 ? 7.894 -5.226 -10.071 1.00 92.50 86 HIS A N 1
ATOM 679 C CA . HIS A 1 86 ? 9.211 -4.880 -10.574 1.00 92.50 86 HIS A CA 1
ATOM 680 C C . HIS A 1 86 ? 10.235 -4.789 -9.438 1.00 92.50 86 HIS A C 1
ATOM 682 O O . HIS A 1 86 ? 11.256 -5.461 -9.495 1.00 92.50 86 HIS A O 1
ATOM 688 N N . LEU A 1 87 ? 9.970 -4.039 -8.364 1.00 91.88 87 LEU A N 1
ATOM 689 C CA . LEU A 1 87 ? 10.914 -3.889 -7.245 1.00 91.88 87 LEU A CA 1
ATOM 690 C C . LEU A 1 87 ? 11.331 -5.229 -6.619 1.00 91.88 87 LEU A C 1
ATOM 692 O O . LEU A 1 87 ? 12.488 -5.400 -6.227 1.00 91.88 87 LEU A O 1
ATOM 696 N N . TYR A 1 88 ? 10.413 -6.192 -6.538 1.00 91.00 88 TYR A N 1
ATOM 697 C CA . TYR A 1 88 ? 10.694 -7.502 -5.948 1.00 91.00 88 TYR A CA 1
ATOM 698 C C . TYR A 1 88 ? 11.385 -8.482 -6.906 1.00 91.00 88 TYR A C 1
ATOM 700 O O . TYR A 1 88 ? 12.043 -9.416 -6.439 1.00 91.00 88 TYR A O 1
ATOM 708 N N . SER A 1 89 ? 11.289 -8.255 -8.217 1.00 90.94 89 SER A N 1
ATOM 709 C CA . SER A 1 89 ? 11.928 -9.072 -9.260 1.00 90.94 89 SER A CA 1
ATOM 710 C C . SER A 1 89 ? 13.160 -8.416 -9.900 1.00 90.94 89 SER A C 1
ATOM 712 O O . SER A 1 89 ? 13.916 -9.086 -10.601 1.00 90.94 89 SER A O 1
ATOM 714 N N . CYS A 1 90 ? 13.409 -7.132 -9.630 1.00 93.19 90 CYS A N 1
ATOM 715 C CA . CYS A 1 90 ? 14.464 -6.353 -10.264 1.00 93.19 90 CYS A CA 1
ATOM 716 C C . CYS A 1 90 ? 15.853 -6.906 -9.934 1.00 93.19 90 CYS A C 1
ATOM 718 O O . CYS A 1 90 ? 16.275 -6.944 -8.775 1.00 93.19 90 CYS A O 1
ATOM 720 N N . VAL A 1 91 ? 16.600 -7.282 -10.971 1.00 92.25 91 VAL A N 1
ATOM 721 C CA . VAL A 1 91 ? 17.964 -7.815 -10.841 1.00 92.25 91 VAL A CA 1
ATOM 722 C C . VAL A 1 91 ? 18.971 -6.771 -10.350 1.00 92.25 91 VAL A C 1
ATOM 724 O O . VAL A 1 91 ? 19.970 -7.141 -9.742 1.00 92.25 91 VAL A O 1
ATOM 727 N N . ILE A 1 92 ? 18.688 -5.479 -10.559 1.00 93.06 92 ILE A N 1
ATOM 728 C CA . ILE A 1 92 ? 19.551 -4.366 -10.131 1.00 93.06 92 ILE A CA 1
ATOM 729 C C . ILE A 1 92 ? 19.451 -4.132 -8.616 1.00 93.06 92 ILE A C 1
ATOM 731 O O . ILE A 1 92 ? 20.434 -3.759 -7.977 1.00 93.06 92 ILE A O 1
ATOM 735 N N . VAL A 1 93 ? 18.286 -4.379 -8.008 1.00 91.75 93 VAL A N 1
ATOM 736 C CA . VAL A 1 93 ? 18.119 -4.258 -6.553 1.00 91.75 93 VAL A CA 1
ATOM 737 C C . VAL A 1 93 ? 18.771 -5.471 -5.883 1.00 91.75 93 VAL A C 1
ATOM 739 O O . VAL A 1 93 ? 18.387 -6.591 -6.211 1.00 91.75 93 VAL A O 1
ATOM 742 N N . PRO A 1 94 ? 19.688 -5.321 -4.911 1.00 93.50 94 PRO A N 1
ATOM 743 C CA . PRO A 1 94 ? 20.308 -6.465 -4.240 1.00 93.50 94 PRO A CA 1
ATOM 744 C C . PRO A 1 94 ? 19.279 -7.402 -3.588 1.00 93.50 94 PRO A C 1
ATOM 746 O O . PRO A 1 94 ? 18.330 -6.948 -2.948 1.00 93.50 94 PRO A O 1
ATOM 749 N N . SER A 1 95 ? 19.477 -8.719 -3.694 1.00 92.50 95 SER A N 1
ATOM 750 C CA . SER A 1 95 ? 18.493 -9.726 -3.254 1.00 92.50 95 SER A CA 1
ATOM 751 C C . SER A 1 95 ? 18.089 -9.595 -1.784 1.00 92.50 95 SER A C 1
ATOM 753 O O . SER A 1 95 ? 16.903 -9.657 -1.467 1.00 92.50 95 SER A O 1
ATOM 755 N N . GLN A 1 96 ? 19.050 -9.335 -0.895 1.00 91.69 96 GLN A N 1
ATOM 756 C CA . GLN A 1 96 ? 18.800 -9.121 0.534 1.00 91.69 96 GLN A CA 1
ATOM 757 C C . GLN A 1 96 ? 17.880 -7.916 0.784 1.00 91.69 96 GLN A C 1
ATOM 759 O O . GLN A 1 96 ? 16.999 -7.962 1.642 1.00 91.69 96 GLN A O 1
ATOM 764 N N . ILE A 1 97 ? 18.047 -6.854 -0.007 1.00 91.12 97 ILE A N 1
ATOM 765 C CA . ILE A 1 97 ? 17.227 -5.645 0.068 1.00 91.12 97 ILE A CA 1
ATOM 766 C C . ILE A 1 97 ? 15.808 -5.929 -0.435 1.00 91.12 97 ILE A C 1
ATOM 768 O O . ILE A 1 97 ? 14.848 -5.523 0.220 1.00 91.12 97 ILE A O 1
ATOM 772 N N . ARG A 1 98 ? 15.657 -6.696 -1.526 1.00 90.94 98 ARG A N 1
ATOM 773 C CA . ARG A 1 98 ? 14.337 -7.127 -2.026 1.00 90.94 98 ARG A CA 1
ATOM 774 C C . ARG A 1 98 ? 13.579 -7.948 -0.985 1.00 90.94 98 ARG A C 1
ATOM 776 O O . ARG A 1 98 ? 12.414 -7.670 -0.711 1.00 90.94 98 ARG A O 1
ATOM 783 N N . VAL A 1 99 ? 14.249 -8.930 -0.375 1.00 91.31 99 VAL A N 1
ATOM 784 C CA . VAL A 1 99 ? 13.660 -9.786 0.669 1.00 91.31 99 VAL A CA 1
ATOM 785 C C . VAL A 1 99 ? 13.226 -8.950 1.870 1.00 91.31 99 VAL A C 1
ATOM 787 O O . VAL A 1 99 ? 12.101 -9.105 2.342 1.00 91.31 99 VAL A O 1
ATOM 790 N N . ARG A 1 100 ? 14.074 -8.023 2.330 1.00 90.06 100 ARG A N 1
ATOM 791 C CA . ARG A 1 100 ? 13.750 -7.139 3.455 1.00 90.06 100 ARG A CA 1
ATOM 792 C C . ARG A 1 100 ? 12.568 -6.222 3.147 1.00 90.06 100 ARG A C 1
ATOM 794 O O . ARG A 1 100 ? 11.682 -6.103 3.987 1.00 90.06 100 ARG A O 1
ATOM 801 N N . ALA A 1 101 ? 12.530 -5.609 1.965 1.00 87.19 101 ALA A N 1
ATOM 802 C CA . ALA A 1 101 ? 11.427 -4.739 1.560 1.00 87.19 101 ALA A CA 1
ATOM 803 C C . ALA A 1 101 ? 10.098 -5.506 1.494 1.00 87.19 101 ALA A C 1
ATOM 805 O O . ALA A 1 101 ? 9.095 -5.059 2.049 1.00 87.19 101 ALA A O 1
ATOM 806 N N . ARG A 1 102 ? 10.110 -6.712 0.910 1.00 88.69 102 ARG A N 1
ATOM 807 C CA . ARG A 1 102 ? 8.938 -7.594 0.878 1.00 88.69 102 ARG A CA 1
ATOM 808 C C . ARG A 1 102 ? 8.482 -7.979 2.286 1.00 88.69 102 ARG A C 1
ATOM 810 O O . ARG A 1 102 ? 7.299 -7.887 2.598 1.00 88.69 102 ARG A O 1
ATOM 817 N N . ALA A 1 103 ? 9.413 -8.374 3.153 1.00 88.75 103 ALA A N 1
ATOM 818 C CA . ALA A 1 103 ? 9.109 -8.743 4.533 1.00 88.75 103 ALA A CA 1
ATOM 819 C C . ALA A 1 103 ? 8.539 -7.565 5.342 1.00 88.75 103 ALA A C 1
ATOM 821 O O . ALA A 1 103 ? 7.592 -7.759 6.105 1.00 88.75 103 ALA A O 1
ATOM 822 N N . ALA A 1 104 ? 9.077 -6.356 5.151 1.00 85.94 104 ALA A N 1
ATOM 823 C CA . ALA A 1 104 ? 8.585 -5.137 5.787 1.00 85.94 104 ALA A CA 1
ATOM 824 C C . ALA A 1 104 ? 7.139 -4.836 5.372 1.00 85.94 104 ALA A C 1
ATOM 826 O O . ALA A 1 104 ? 6.292 -4.606 6.235 1.00 85.94 104 ALA A O 1
ATOM 827 N N . ARG A 1 105 ? 6.822 -4.939 4.073 1.00 84.88 105 ARG A N 1
ATOM 828 C CA . ARG A 1 105 ? 5.450 -4.760 3.584 1.00 84.88 105 ARG A CA 1
ATOM 829 C C . ARG A 1 105 ? 4.499 -5.795 4.174 1.00 84.88 105 ARG A C 1
ATOM 831 O O . ARG A 1 105 ? 3.454 -5.429 4.699 1.00 84.88 105 ARG A O 1
ATOM 838 N N . GLU A 1 106 ? 4.864 -7.072 4.147 1.00 86.94 106 GLU A N 1
ATOM 839 C CA . GLU A 1 106 ? 4.031 -8.135 4.718 1.00 86.94 106 GLU A CA 1
ATOM 840 C C . GLU A 1 106 ? 3.818 -7.964 6.232 1.00 86.94 106 GLU A C 1
ATOM 842 O O . GLU A 1 106 ? 2.732 -8.231 6.750 1.00 86.94 106 GLU A O 1
ATOM 847 N N . ALA A 1 107 ? 4.831 -7.488 6.960 1.00 86.25 107 ALA A N 1
ATOM 848 C CA . ALA A 1 107 ? 4.690 -7.143 8.371 1.00 86.25 107 ALA A CA 1
ATOM 849 C C . ALA A 1 107 ? 3.722 -5.969 8.576 1.00 86.25 107 ALA A C 1
ATOM 851 O O . ALA A 1 107 ? 2.835 -6.067 9.426 1.00 86.25 107 ALA A O 1
ATOM 852 N N . ALA A 1 108 ? 3.832 -4.912 7.767 1.00 81.81 108 ALA A N 1
ATOM 853 C CA . ALA A 1 108 ? 2.911 -3.780 7.802 1.00 81.81 108 ALA A CA 1
ATOM 854 C C . ALA A 1 108 ? 1.460 -4.224 7.548 1.00 81.81 108 ALA A C 1
ATOM 856 O O . ALA A 1 108 ? 0.588 -3.902 8.353 1.00 81.81 108 ALA A O 1
ATOM 857 N N . LYS A 1 109 ? 1.212 -5.065 6.529 1.00 82.06 109 LYS A N 1
ATOM 858 C CA . LYS A 1 109 ? -0.124 -5.626 6.241 1.00 82.06 109 LYS A CA 1
ATOM 859 C C . LYS A 1 109 ? -0.718 -6.367 7.441 1.00 82.06 109 LYS A C 1
ATOM 861 O O . LYS A 1 109 ? -1.894 -6.208 7.774 1.00 82.06 109 LYS A O 1
ATOM 866 N N . ARG A 1 110 ? 0.097 -7.174 8.130 1.00 84.62 110 ARG A N 1
ATOM 867 C CA . ARG A 1 110 ? -0.339 -7.896 9.338 1.00 84.62 110 ARG A CA 1
ATOM 868 C C . ARG A 1 110 ? -0.661 -6.949 10.492 1.00 84.62 110 ARG A C 1
ATOM 870 O O . ARG A 1 110 ? -1.657 -7.165 11.180 1.00 84.62 110 ARG A O 1
ATOM 877 N N . LEU A 1 111 ? 0.156 -5.918 10.703 1.00 85.31 111 LEU A N 1
ATOM 878 C CA . LEU A 1 111 ? -0.055 -4.929 11.763 1.00 85.31 111 LEU A CA 1
ATOM 879 C C . LEU A 1 111 ? -1.315 -4.097 11.525 1.00 85.31 111 LEU A C 1
ATOM 881 O O . LEU A 1 111 ? -2.105 -3.934 12.450 1.00 85.31 111 LEU A O 1
ATOM 885 N N . VAL A 1 112 ? -1.540 -3.653 10.288 1.00 79.81 112 VAL A N 1
ATOM 886 C CA . VAL A 1 112 ? -2.779 -3.004 9.838 1.00 79.81 112 VAL A CA 1
ATOM 887 C C . VAL A 1 112 ? -3.994 -3.852 10.186 1.00 79.81 112 VAL A C 1
ATOM 889 O O . VAL A 1 112 ? -4.889 -3.396 10.899 1.00 79.81 112 VAL A O 1
ATOM 892 N N . LYS A 1 113 ? -4.003 -5.110 9.732 1.00 81.06 113 LYS A N 1
ATOM 893 C CA . LYS A 1 113 ? -5.121 -6.024 9.972 1.00 81.06 113 LYS A CA 1
ATOM 894 C C . LYS A 1 113 ? -5.380 -6.195 11.467 1.00 81.06 113 LYS A C 1
ATOM 896 O O . LYS A 1 113 ? -6.521 -6.089 11.907 1.00 81.06 113 LYS A O 1
ATOM 901 N N . LYS A 1 114 ? -4.319 -6.411 12.251 1.00 85.31 114 LYS A N 1
ATOM 902 C CA . LYS A 1 114 ? -4.417 -6.546 13.708 1.00 85.31 114 LYS A CA 1
ATOM 903 C C . LYS A 1 114 ? -4.949 -5.268 14.361 1.00 85.31 114 LYS A C 1
ATOM 905 O O . LYS A 1 114 ? -5.764 -5.351 15.271 1.00 85.31 114 LYS A O 1
ATOM 910 N N . SER A 1 115 ? -4.521 -4.097 13.895 1.00 86.12 115 SER A N 1
ATOM 911 C CA . SER A 1 115 ? -5.006 -2.807 14.389 1.00 86.12 115 SER A CA 1
ATOM 912 C C . SER A 1 115 ? -6.501 -2.617 14.120 1.00 86.12 115 SER A C 1
ATOM 914 O O . SER A 1 115 ? -7.221 -2.225 15.036 1.00 86.12 115 SER A O 1
ATOM 916 N N . SER A 1 116 ? -6.981 -2.959 12.917 1.00 81.06 116 SER A N 1
ATOM 917 C CA . SER A 1 116 ? -8.417 -2.929 12.602 1.00 81.06 116 SER A CA 1
ATOM 918 C C . SER A 1 116 ? -9.201 -3.855 13.527 1.00 81.06 116 SER A C 1
ATOM 920 O O . SER A 1 116 ? -10.138 -3.413 14.174 1.00 81.06 116 SER A O 1
ATOM 922 N N . GLN A 1 117 ? -8.753 -5.104 13.680 1.00 88.88 117 GLN A N 1
ATOM 923 C CA . GLN A 1 117 ? -9.417 -6.083 14.547 1.00 88.88 117 GLN A CA 1
ATOM 924 C C . GLN A 1 117 ? -9.504 -5.619 16.006 1.00 88.88 117 GLN A C 1
ATOM 926 O O . GLN A 1 117 ? -10.523 -5.821 16.660 1.00 88.88 117 GLN A O 1
ATOM 931 N N . LEU A 1 118 ? -8.447 -4.988 16.525 1.00 92.50 118 LEU A N 1
ATOM 932 C CA . LEU A 1 118 ? -8.449 -4.432 17.879 1.00 92.50 118 LEU A CA 1
ATOM 933 C C . LEU A 1 118 ? -9.418 -3.255 18.020 1.00 92.50 118 LEU A C 1
ATOM 935 O O . LEU A 1 118 ? -10.053 -3.116 19.061 1.00 92.50 118 LEU A O 1
ATOM 939 N N . ARG A 1 119 ? -9.543 -2.418 16.986 1.00 88.56 119 ARG A N 1
ATOM 940 C CA . ARG A 1 119 ? -10.504 -1.311 16.965 1.00 88.56 119 ARG A CA 1
ATOM 941 C C . ARG A 1 119 ? -11.940 -1.822 16.947 1.00 88.56 119 ARG A C 1
ATOM 943 O O . ARG A 1 119 ? -12.750 -1.327 17.720 1.00 88.56 119 ARG A O 1
ATOM 950 N N . ASP A 1 120 ? -12.221 -2.816 16.112 1.00 91.12 120 ASP A N 1
ATOM 951 C CA . ASP A 1 120 ? -13.548 -3.426 16.010 1.00 91.12 120 ASP A CA 1
ATOM 952 C C . ASP A 1 120 ? -13.943 -4.076 17.345 1.00 91.12 120 ASP A C 1
ATOM 954 O O . ASP A 1 120 ? -15.049 -3.873 17.837 1.00 91.12 120 ASP A O 1
ATOM 958 N N . LEU A 1 121 ? -13.006 -4.783 17.990 1.00 95.44 121 LEU A N 1
ATOM 959 C CA . LEU A 1 121 ? -13.220 -5.357 19.319 1.00 95.44 121 LEU A CA 1
ATOM 960 C C . LEU A 1 121 ? -13.495 -4.280 20.379 1.00 95.44 121 LEU A C 1
ATOM 962 O O . LEU A 1 121 ? -14.384 -4.451 21.208 1.00 95.44 121 LEU A O 1
ATOM 966 N N . ALA A 1 122 ? -12.742 -3.178 20.363 1.00 95.62 122 ALA A N 1
ATOM 967 C CA . ALA A 1 122 ? -12.953 -2.082 21.303 1.00 95.62 122 ALA A CA 1
ATOM 968 C C . ALA A 1 122 ? -14.342 -1.442 21.139 1.00 95.62 122 ALA A C 1
ATOM 970 O O . ALA A 1 122 ? -14.993 -1.164 22.143 1.00 95.62 122 ALA A O 1
ATOM 971 N N . ASP A 1 123 ? -14.814 -1.257 19.902 1.00 95.31 123 ASP A N 1
ATOM 972 C CA . ASP A 1 123 ? -16.152 -0.718 19.627 1.00 95.31 123 ASP A CA 1
ATOM 973 C C . ASP A 1 123 ? -17.251 -1.640 20.177 1.00 95.31 123 ASP A C 1
ATOM 975 O O . ASP A 1 123 ? -18.142 -1.181 20.891 1.00 95.31 123 ASP A O 1
ATOM 979 N N . VAL A 1 124 ? -17.138 -2.953 19.948 1.00 97.69 124 VAL A N 1
ATOM 980 C CA . VAL A 1 124 ? -18.077 -3.944 20.502 1.00 97.69 124 VAL A CA 1
ATOM 981 C C . VAL A 1 124 ? -18.117 -3.877 22.029 1.00 97.69 124 VAL A C 1
ATOM 983 O O . VAL A 1 124 ? -19.194 -3.730 22.606 1.00 97.69 124 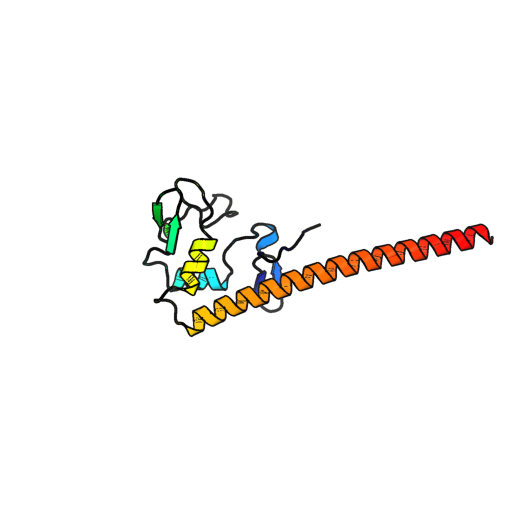VAL A O 1
ATOM 986 N N . LEU A 1 125 ? -16.954 -3.903 22.689 1.00 97.62 125 LEU A N 1
ATOM 987 C CA . LEU A 1 125 ? -16.873 -3.845 24.152 1.00 97.62 125 LEU A CA 1
ATOM 988 C C . LEU A 1 125 ? -17.471 -2.549 24.718 1.00 97.62 125 LEU A C 1
ATOM 990 O O . LEU A 1 125 ? -18.126 -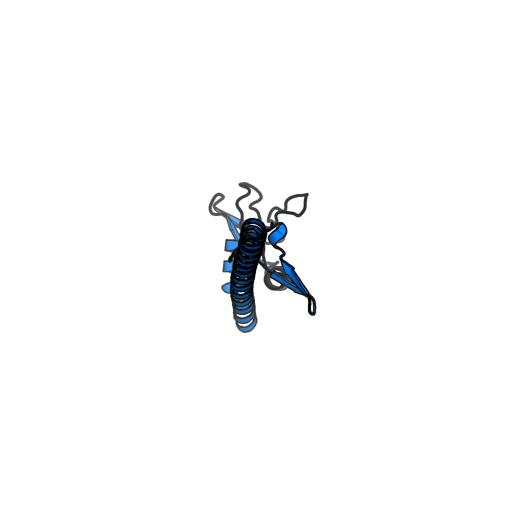2.570 25.761 1.00 97.62 125 LEU A O 1
ATOM 994 N N . MET A 1 126 ? -17.288 -1.418 24.030 1.00 96.62 126 MET A N 1
ATOM 995 C CA . MET A 1 126 ? -17.915 -0.154 24.419 1.00 96.62 126 MET A CA 1
ATOM 996 C C . MET A 1 126 ? -19.442 -0.239 24.354 1.00 96.62 126 MET A C 1
ATOM 998 O O . MET A 1 126 ? -20.115 0.174 25.299 1.00 96.62 126 MET A O 1
ATOM 1002 N N . ARG A 1 127 ? -20.000 -0.820 23.286 1.00 97.25 127 ARG A N 1
ATOM 1003 C CA . ARG A 1 127 ? -21.455 -1.000 23.142 1.00 97.25 127 ARG A CA 1
ATOM 1004 C C . ARG A 1 127 ? -22.040 -1.934 24.193 1.00 97.25 127 ARG A C 1
ATOM 1006 O O . ARG A 1 127 ? -23.109 -1.654 24.734 1.00 97.25 127 ARG A O 1
ATOM 1013 N N . GLU A 1 128 ? -21.342 -3.015 24.516 1.00 97.81 128 GLU A N 1
ATOM 1014 C CA . GLU A 1 128 ? -21.760 -3.946 25.568 1.00 97.81 128 GLU A CA 1
ATOM 1015 C C . GLU A 1 128 ? -21.763 -3.280 26.951 1.00 97.81 128 GLU A C 1
ATOM 1017 O O . GLU A 1 128 ? -22.701 -3.465 27.736 1.00 97.81 128 GLU A O 1
ATOM 1022 N N . ALA A 1 129 ? -20.759 -2.446 27.237 1.00 97.75 129 ALA A N 1
ATOM 1023 C CA . ALA A 1 129 ? -20.706 -1.665 28.467 1.00 97.75 129 ALA A CA 1
ATOM 1024 C C . ALA A 1 129 ? -21.852 -0.638 28.540 1.00 97.75 129 ALA A C 1
ATOM 1026 O O . ALA A 1 129 ? -22.535 -0.552 29.564 1.00 97.75 129 ALA A O 1
ATOM 1027 N N . GLU A 1 130 ? -22.115 0.098 27.452 1.00 97.75 130 GLU A N 1
ATOM 1028 C CA . GLU A 1 130 ? -23.246 1.033 27.345 1.00 97.75 130 GLU A CA 1
ATOM 1029 C C . GLU A 1 130 ? -24.587 0.333 27.612 1.00 97.75 130 GLU A C 1
ATOM 1031 O O . GLU A 1 130 ? -25.397 0.820 28.408 1.00 97.75 130 GLU A O 1
ATOM 1036 N N . ALA A 1 131 ? -24.805 -0.833 26.997 1.00 98.06 131 ALA A N 1
ATOM 1037 C CA . ALA A 1 131 ? -26.017 -1.627 27.173 1.00 98.06 131 ALA A CA 1
ATOM 1038 C C . ALA A 1 131 ? -26.176 -2.132 28.615 1.00 98.06 131 ALA A C 1
ATOM 1040 O O . ALA A 1 131 ? -27.263 -2.040 29.189 1.00 98.06 131 ALA A O 1
ATOM 1041 N N . SER A 1 132 ? -25.088 -2.600 29.231 1.00 97.25 132 SER A N 1
ATOM 1042 C CA . SER A 1 132 ? -25.086 -3.077 30.620 1.00 97.25 132 SER A CA 1
ATOM 1043 C C . SER A 1 132 ? -25.433 -1.957 31.605 1.00 97.25 132 SER A C 1
ATOM 1045 O O . SER A 1 132 ? -26.257 -2.140 32.503 1.00 97.25 132 SER A O 1
ATOM 1047 N N . VAL A 1 133 ? -24.871 -0.759 31.405 1.00 97.44 133 VAL A N 1
ATOM 1048 C CA . VAL A 1 133 ? -25.189 0.425 32.219 1.00 97.44 133 VAL A CA 1
ATOM 1049 C C . VAL A 1 133 ? -26.642 0.861 32.023 1.00 97.44 133 VAL A C 1
ATOM 1051 O O . VAL A 1 133 ? -27.313 1.225 32.992 1.00 97.44 133 VAL A O 1
ATOM 1054 N N . ALA A 1 134 ? -27.152 0.828 30.790 1.00 96.69 134 ALA A N 1
ATOM 1055 C CA . ALA A 1 134 ? -28.546 1.155 30.506 1.00 96.69 134 ALA A CA 1
ATOM 1056 C C . ALA A 1 134 ? -29.514 0.175 31.189 1.00 96.69 134 ALA A C 1
ATOM 1058 O O . ALA A 1 134 ? -30.475 0.614 31.823 1.00 96.69 134 ALA A O 1
ATOM 1059 N N . ALA A 1 135 ? -29.226 -1.129 31.127 1.00 96.25 135 ALA A N 1
ATOM 1060 C CA . ALA A 1 135 ? -30.007 -2.163 31.799 1.00 96.25 135 ALA A CA 1
ATOM 1061 C C . ALA A 1 135 ? -30.016 -1.969 33.323 1.00 96.25 135 ALA A C 1
ATOM 1063 O O . ALA A 1 135 ? -31.083 -1.994 33.938 1.00 96.25 135 ALA A O 1
ATOM 1064 N N . LEU A 1 136 ? -28.855 -1.685 33.925 1.00 96.06 136 LEU A N 1
ATOM 1065 C CA . LEU A 1 136 ? -28.758 -1.395 35.357 1.00 96.06 136 LEU A CA 1
ATOM 1066 C C . LEU A 1 136 ? -29.625 -0.189 35.746 1.00 96.06 136 LEU A C 1
ATOM 1068 O O . LEU A 1 136 ? -30.423 -0.273 36.678 1.00 96.06 136 LEU A O 1
ATOM 1072 N N . ARG A 1 137 ? -29.534 0.918 35.002 1.00 95.44 137 ARG A N 1
ATOM 1073 C CA . ARG A 1 137 ? -30.358 2.112 35.257 1.00 95.44 137 ARG A CA 1
ATOM 1074 C C . ARG A 1 137 ? -31.850 1.812 35.174 1.00 95.44 137 ARG A C 1
ATOM 1076 O O . ARG A 1 137 ? -32.609 2.316 35.994 1.00 95.44 137 ARG A O 1
ATOM 1083 N N . GLU A 1 138 ? -32.268 1.002 34.208 1.00 95.31 138 GLU A N 1
ATOM 1084 C CA . GLU A 1 138 ? -33.667 0.606 34.068 1.00 95.31 138 GLU A CA 1
ATOM 1085 C C . GLU A 1 138 ? -34.138 -0.259 35.245 1.00 95.31 138 GLU A C 1
ATOM 1087 O O . GLU A 1 138 ? -35.217 -0.015 35.780 1.00 95.31 138 GLU A O 1
ATOM 1092 N N . THR A 1 139 ? -33.319 -1.211 35.710 1.00 95.00 139 THR A N 1
ATOM 1093 C CA . THR A 1 139 ? -33.656 -1.997 36.910 1.00 95.00 139 THR A CA 1
ATOM 1094 C C . THR A 1 139 ? -33.819 -1.115 38.144 1.00 95.00 139 THR A C 1
ATOM 1096 O O . THR A 1 139 ? -34.833 -1.232 38.824 1.00 95.00 139 THR A O 1
ATOM 1099 N N . MET A 1 140 ? -32.904 -0.165 38.373 1.00 94.38 140 MET A N 1
ATOM 1100 C CA . MET A 1 140 ? -32.977 0.756 39.512 1.00 94.38 140 MET A CA 1
ATOM 1101 C C . MET A 1 140 ? -34.243 1.619 39.499 1.00 94.38 140 MET A C 1
ATOM 1103 O O . MET A 1 140 ? -34.814 1.861 40.556 1.00 94.38 140 MET A O 1
ATOM 1107 N N . ARG A 1 141 ? -34.701 2.068 38.320 1.00 92.38 141 ARG A N 1
ATOM 1108 C CA . ARG A 1 141 ? -35.953 2.835 38.188 1.00 92.38 141 ARG A CA 1
ATOM 1109 C C . ARG A 1 141 ? -37.198 2.010 38.488 1.00 92.38 141 ARG A C 1
ATOM 1111 O O . ARG A 1 141 ? -38.178 2.573 38.945 1.00 92.38 141 ARG A O 1
ATOM 1118 N N . ARG A 1 142 ? -37.190 0.712 38.175 1.00 88.44 142 ARG A N 1
ATOM 1119 C CA . ARG A 1 142 ? -38.342 -0.179 38.401 1.00 88.44 142 ARG A CA 1
ATOM 1120 C C . ARG A 1 142 ? -38.474 -0.626 39.852 1.00 88.44 142 ARG A C 1
ATOM 1122 O O . ARG A 1 142 ? -39.554 -1.035 40.257 1.00 88.44 142 ARG A O 1
ATOM 1129 N N . THR A 1 143 ? -37.369 -0.620 40.592 1.00 87.00 143 THR A N 1
ATOM 1130 C CA . THR A 1 143 ? -37.321 -1.007 42.008 1.00 87.00 143 THR A CA 1
ATOM 1131 C C . THR A 1 143 ? -37.438 0.177 42.971 1.00 87.00 143 THR A C 1
ATOM 1133 O O . THR A 1 143 ? -37.436 -0.048 44.179 1.00 87.00 143 THR A O 1
ATOM 1136 N N . ALA A 1 144 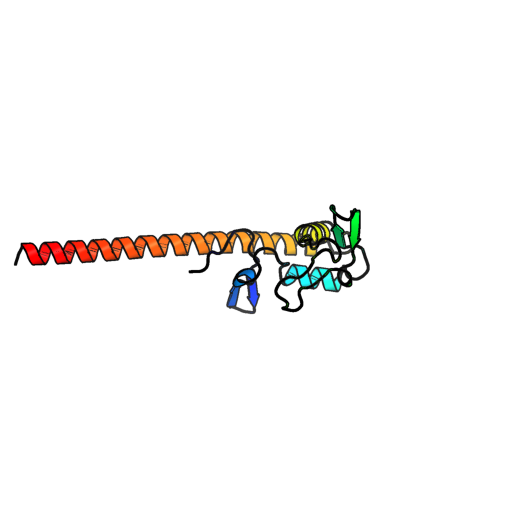? -37.476 1.408 42.452 1.00 62.84 144 ALA A N 1
ATOM 1137 C CA . ALA A 1 144 ? -37.714 2.641 43.201 1.00 62.84 144 ALA A CA 1
ATOM 1138 C C . ALA A 1 144 ? -39.203 3.005 43.164 1.00 62.84 144 ALA A C 1
ATOM 1140 O O . ALA A 1 144 ? -39.693 3.518 44.192 1.00 62.84 144 ALA A O 1
#

pLDDT: mean 81.43, std 15.3, range [35.5, 98.06]

Radius of gyration: 22.1 Å; chains: 1; bounding box: 59×28×67 Å